Protein AF-A0A820F8T0-F1 (afdb_monomer_lite)

pLDDT: mean 79.43, std 16.69, range [27.86, 95.5]

Structure (mmCIF, N/CA/C/O backbone):
data_AF-A0A820F8T0-F1
#
_entry.id   AF-A0A820F8T0-F1
#
loop_
_atom_site.group_PDB
_atom_site.id
_atom_site.type_symbol
_atom_site.label_atom_id
_atom_site.label_alt_id
_atom_site.label_comp_id
_atom_site.label_asym_id
_atom_site.label_entity_id
_atom_site.label_seq_id
_atom_site.pdbx_PDB_ins_code
_atom_site.Cartn_x
_atom_site.Cartn_y
_atom_site.Cartn_z
_atom_site.occupancy
_atom_site.B_iso_or_equiv
_atom_site.auth_seq_id
_atom_site.auth_comp_id
_atom_site.auth_asym_id
_atom_site.auth_atom_id
_atom_site.pdbx_PDB_model_num
ATOM 1 N N . MET A 1 1 ? -10.284 -4.305 -7.808 1.00 64.88 1 MET A N 1
ATOM 2 C CA . MET A 1 1 ? -8.859 -4.056 -8.130 1.00 64.88 1 MET A CA 1
ATOM 3 C C . MET A 1 1 ? -8.030 -3.904 -6.850 1.00 64.88 1 MET A C 1
ATOM 5 O O . MET A 1 1 ? -7.059 -3.165 -6.818 1.00 64.88 1 MET A O 1
ATOM 9 N N . ILE A 1 2 ? -8.453 -4.600 -5.792 1.00 71.62 2 ILE A N 1
ATOM 10 C CA . ILE A 1 2 ? -7.748 -4.790 -4.529 1.00 71.62 2 ILE A CA 1
ATOM 11 C C . ILE A 1 2 ? -7.910 -6.284 -4.248 1.00 71.62 2 ILE A C 1
ATOM 13 O O . ILE A 1 2 ? -9.025 -6.790 -4.408 1.00 71.62 2 ILE A O 1
ATOM 17 N N . SER A 1 3 ? -6.827 -6.980 -3.929 1.00 77.88 3 SER A N 1
ATOM 18 C CA . SER A 1 3 ? -6.833 -8.402 -3.572 1.00 77.88 3 SER A CA 1
ATOM 19 C C . SER A 1 3 ? -6.061 -8.629 -2.279 1.00 77.88 3 SER A C 1
ATOM 21 O O . SER A 1 3 ? -5.451 -7.699 -1.744 1.00 77.88 3 SER A O 1
ATOM 23 N N . ASP A 1 4 ? -6.119 -9.867 -1.786 1.00 83.31 4 ASP A N 1
ATOM 24 C CA . ASP A 1 4 ? -5.224 -10.390 -0.749 1.00 83.31 4 ASP A CA 1
ATOM 25 C C . ASP A 1 4 ? -5.146 -9.493 0.488 1.00 83.31 4 ASP A C 1
ATOM 27 O O . ASP A 1 4 ? -4.069 -9.174 0.998 1.00 83.31 4 ASP A O 1
ATOM 31 N N . SER A 1 5 ? -6.318 -9.037 0.938 1.00 88.00 5 SER A N 1
ATOM 32 C CA . SER A 1 5 ? -6.412 -8.177 2.099 1.00 88.00 5 SER A CA 1
ATOM 33 C C . SER A 1 5 ? -6.496 -8.961 3.401 1.00 88.00 5 SER A C 1
ATOM 35 O O . SER A 1 5 ? -7.233 -9.939 3.522 1.00 88.00 5 SER A O 1
ATOM 37 N N . GLN A 1 6 ? -5.752 -8.499 4.401 1.00 93.19 6 GLN A N 1
ATOM 38 C CA . GLN A 1 6 ? -5.667 -9.141 5.708 1.00 93.19 6 GLN A CA 1
ATOM 39 C C . GLN A 1 6 ? -5.550 -8.083 6.803 1.00 93.19 6 GLN A C 1
ATOM 41 O O . GLN A 1 6 ? -4.817 -7.106 6.655 1.00 93.19 6 GLN A O 1
ATOM 46 N N . LEU A 1 7 ? -6.272 -8.286 7.906 1.00 90.75 7 LEU A N 1
ATOM 47 C CA . LEU A 1 7 ? -6.184 -7.471 9.116 1.00 90.75 7 LEU A CA 1
ATOM 48 C C . LEU A 1 7 ? -5.603 -8.318 10.249 1.00 90.75 7 LEU A C 1
ATOM 50 O O . LEU A 1 7 ? -6.229 -9.288 10.669 1.00 90.75 7 LEU A O 1
ATOM 54 N N . GLU A 1 8 ? -4.441 -7.935 10.766 1.00 92.81 8 GLU A N 1
ATOM 55 C CA . GLU A 1 8 ? -3.794 -8.625 11.883 1.00 92.81 8 GLU A CA 1
ATOM 56 C C . GLU A 1 8 ? -3.010 -7.630 12.745 1.00 92.81 8 GLU A C 1
ATOM 58 O O . GLU A 1 8 ? -2.315 -6.769 12.220 1.00 92.81 8 GLU A O 1
ATOM 63 N N . ASN A 1 9 ? -3.111 -7.718 14.076 1.00 91.56 9 ASN A N 1
ATOM 64 C CA . ASN A 1 9 ? -2.314 -6.905 15.012 1.00 91.56 9 ASN A CA 1
ATOM 65 C C . ASN A 1 9 ? -2.327 -5.381 14.728 1.00 91.56 9 ASN A C 1
ATOM 67 O O . ASN A 1 9 ? -1.298 -4.713 14.811 1.00 91.56 9 ASN A O 1
ATOM 71 N N . ASN A 1 10 ? -3.500 -4.813 14.413 1.00 92.50 10 ASN A N 1
ATOM 72 C CA . ASN A 1 10 ? -3.682 -3.404 14.011 1.00 92.50 10 ASN A CA 1
ATOM 73 C C . ASN A 1 10 ? -2.953 -3.014 12.711 1.00 92.50 10 ASN A C 1
ATOM 75 O O . ASN A 1 10 ? -2.699 -1.835 12.466 1.00 92.50 10 ASN A O 1
ATOM 79 N N . VAL A 1 11 ? -2.619 -3.989 11.874 1.00 94.62 11 VAL A N 1
ATOM 80 C CA . VAL A 1 11 ? -2.046 -3.791 10.547 1.00 94.62 11 VAL A CA 1
ATOM 81 C C . VAL A 1 11 ? -3.039 -4.318 9.527 1.00 94.62 11 VAL A C 1
ATOM 83 O O . VAL A 1 11 ? -3.399 -5.494 9.559 1.00 94.62 11 VAL A O 1
ATOM 86 N N . TYR A 1 12 ? -3.473 -3.454 8.615 1.00 94.00 12 TYR A N 1
ATOM 87 C CA . TYR A 1 12 ? -4.241 -3.872 7.450 1.00 94.00 12 TYR A CA 1
ATOM 88 C C . TYR A 1 12 ? -3.342 -3.872 6.220 1.00 94.00 12 TYR A C 1
ATOM 90 O O . TYR A 1 12 ? -2.790 -2.835 5.858 1.00 94.00 12 TYR A O 1
ATOM 98 N N . GLN A 1 13 ? -3.185 -5.025 5.582 1.00 95.50 13 GLN A N 1
ATOM 99 C CA . GLN A 1 13 ? -2.470 -5.163 4.320 1.00 95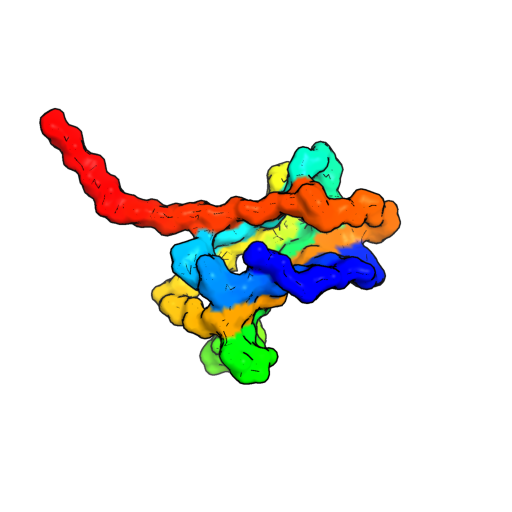.50 13 GLN A CA 1
ATOM 100 C C . GLN A 1 13 ? -3.469 -5.367 3.186 1.00 95.50 13 GLN A C 1
ATOM 102 O O . GLN A 1 13 ? -4.493 -6.017 3.376 1.00 95.50 13 GLN A O 1
ATOM 107 N N . LEU A 1 14 ? -3.168 -4.824 2.011 1.00 92.94 14 LEU A N 1
ATOM 108 C CA . LEU A 1 14 ? -3.936 -5.024 0.786 1.00 92.94 14 LEU A CA 1
ATOM 109 C C . LEU A 1 14 ? -3.024 -4.947 -0.442 1.00 92.94 14 LEU A C 1
ATOM 111 O O . LEU A 1 14 ? -1.994 -4.271 -0.413 1.00 92.94 14 LEU A O 1
ATOM 115 N N . GLN A 1 15 ? -3.415 -5.607 -1.528 1.00 91.31 15 GLN A N 1
ATOM 116 C CA . GLN A 1 15 ? -2.667 -5.610 -2.782 1.00 91.31 15 GLN A CA 1
ATOM 117 C C . GLN A 1 15 ? -3.392 -4.821 -3.873 1.00 91.31 15 GLN A C 1
ATOM 119 O O . GLN A 1 15 ? -4.559 -5.074 -4.166 1.00 91.31 15 GLN A O 1
ATOM 124 N N . PHE A 1 16 ? -2.681 -3.899 -4.516 1.00 85.50 16 PHE A N 1
ATOM 125 C CA . PHE A 1 16 ? -3.080 -3.229 -5.749 1.00 85.50 16 PHE A CA 1
ATOM 126 C C . PHE A 1 16 ? -2.487 -3.963 -6.955 1.00 85.50 16 PHE A C 1
ATOM 128 O O . PHE A 1 16 ? -1.283 -4.185 -7.017 1.00 85.50 16 PHE A O 1
ATOM 135 N N . THR A 1 17 ? -3.311 -4.323 -7.934 1.00 77.12 17 THR A N 1
ATOM 136 C CA . THR A 1 17 ? -2.869 -5.047 -9.144 1.00 77.12 17 THR A CA 1
ATOM 137 C C . THR A 1 17 ? -2.354 -4.104 -10.244 1.00 77.12 17 THR A C 1
ATOM 139 O O . THR A 1 17 ? -2.826 -2.971 -10.316 1.00 77.12 17 THR A O 1
ATOM 142 N N . SER A 1 18 ? -1.513 -4.589 -11.170 1.00 63.00 18 SER A N 1
ATOM 143 C CA . SER A 1 18 ? -0.913 -3.852 -12.313 1.00 63.00 18 SER A CA 1
ATOM 144 C C . SER A 1 18 ? -1.849 -2.975 -13.146 1.00 63.00 18 SER A C 1
ATOM 146 O O . SER A 1 18 ? -1.394 -2.009 -13.743 1.00 63.00 18 SER A O 1
ATOM 148 N N . ARG A 1 19 ? -3.162 -3.240 -13.171 1.00 61.56 19 ARG A N 1
ATOM 149 C CA . ARG A 1 19 ? -4.151 -2.367 -13.838 1.00 61.56 19 ARG A CA 1
ATOM 150 C C . ARG A 1 19 ? -4.177 -0.924 -13.305 1.00 61.56 19 ARG A C 1
ATOM 152 O O . ARG A 1 19 ? -4.843 -0.086 -13.899 1.00 61.56 19 ARG A O 1
ATOM 159 N N . ILE A 1 20 ? -3.504 -0.645 -12.185 1.00 61.53 20 ILE A N 1
ATOM 160 C CA . ILE A 1 20 ? -3.354 0.703 -11.621 1.00 61.53 20 ILE A CA 1
ATOM 161 C C . ILE A 1 20 ? -2.027 1.362 -12.039 1.00 61.53 20 ILE A C 1
ATOM 163 O O . ILE A 1 20 ? -1.843 2.533 -11.746 1.00 61.53 20 ILE A O 1
ATOM 167 N N . ASN A 1 21 ? -1.114 0.668 -12.729 1.00 60.59 21 ASN A N 1
ATOM 168 C CA . ASN A 1 21 ? 0.212 1.199 -13.078 1.00 60.59 21 ASN A CA 1
ATOM 169 C C . ASN A 1 21 ? 0.123 2.575 -13.777 1.00 60.59 21 ASN A C 1
ATOM 171 O O . ASN A 1 21 ? 0.696 3.547 -13.296 1.00 60.59 21 ASN A O 1
ATOM 175 N N . ASP A 1 22 ? -0.767 2.702 -14.768 1.00 59.16 22 ASP A N 1
ATOM 176 C CA . ASP A 1 22 ? -1.043 3.954 -15.504 1.00 59.16 22 ASP A CA 1
ATOM 177 C C . ASP A 1 22 ? -1.686 5.075 -14.657 1.00 59.16 22 ASP A C 1
ATOM 179 O O . ASP A 1 22 ? -1.920 6.187 -15.126 1.00 59.16 22 ASP A O 1
ATOM 183 N N . LEU A 1 23 ? -2.070 4.783 -13.414 1.00 58.59 23 LEU A N 1
ATOM 184 C CA . LEU A 1 23 ? -2.721 5.715 -12.489 1.00 58.59 23 LEU A CA 1
ATOM 185 C C . LEU A 1 23 ? -1.827 6.049 -11.288 1.00 58.59 23 LEU A C 1
ATOM 187 O O . LEU A 1 23 ? -2.119 6.983 -10.542 1.00 58.59 23 LEU A O 1
ATOM 191 N N . PHE A 1 24 ? -0.730 5.315 -11.109 1.00 65.88 24 PHE A N 1
ATOM 192 C CA . PHE A 1 24 ? 0.252 5.478 -10.038 1.00 65.88 24 PHE A CA 1
ATOM 193 C C . PHE A 1 24 ? 1.272 6.579 -10.371 1.00 65.88 24 PHE A C 1
ATOM 195 O O . PHE A 1 24 ? 2.462 6.437 -10.118 1.00 65.88 24 PHE A O 1
ATOM 202 N N . HIS A 1 25 ? 0.844 7.690 -10.976 1.00 61.41 25 HIS A N 1
ATOM 203 C CA . HIS A 1 25 ? 1.818 8.562 -11.630 1.00 61.41 25 HIS A CA 1
ATOM 204 C C . HIS A 1 25 ? 2.526 9.570 -10.738 1.00 61.41 25 HIS A C 1
ATOM 206 O O . HIS A 1 25 ? 3.590 10.025 -11.145 1.00 61.41 25 HIS A O 1
ATOM 212 N N . ARG A 1 26 ? 1.994 9.943 -9.565 1.00 73.44 26 ARG A N 1
ATOM 213 C CA . ARG A 1 26 ? 2.656 10.936 -8.688 1.00 73.44 26 ARG A CA 1
ATOM 214 C C . ARG A 1 26 ? 2.239 10.868 -7.237 1.00 73.44 26 ARG A C 1
ATOM 216 O O . ARG A 1 26 ? 3.068 11.010 -6.351 1.00 73.44 26 ARG A O 1
ATOM 223 N N . GLN A 1 27 ? 0.943 10.736 -6.995 1.00 80.69 27 GLN A N 1
ATOM 224 C CA . GLN A 1 27 ? 0.376 10.837 -5.660 1.00 80.69 27 GLN A CA 1
ATOM 225 C C . GLN A 1 27 ? -0.745 9.836 -5.492 1.00 80.69 27 GLN A C 1
ATOM 227 O O . GLN A 1 27 ? -1.429 9.525 -6.459 1.00 80.69 27 GLN A O 1
ATOM 232 N N . ILE A 1 28 ? -0.964 9.368 -4.269 1.00 83.44 28 ILE A N 1
ATOM 233 C CA . ILE A 1 28 ? -2.154 8.600 -3.904 1.00 83.44 28 ILE A CA 1
ATOM 234 C C . ILE A 1 28 ? -2.687 9.138 -2.603 1.00 83.44 28 ILE A C 1
ATOM 236 O O . ILE A 1 28 ? -1.971 9.179 -1.607 1.00 83.44 28 ILE A O 1
ATOM 240 N N . LEU A 1 29 ? -3.963 9.495 -2.598 1.00 86.75 29 LEU A N 1
ATOM 241 C CA . LEU A 1 29 ? -4.669 9.791 -1.369 1.00 86.75 29 LEU A CA 1
ATOM 242 C C . LEU A 1 29 ? -5.389 8.529 -0.889 1.00 86.75 29 LEU A C 1
ATOM 244 O O . LEU A 1 29 ? -6.257 7.990 -1.576 1.00 86.75 29 LEU A O 1
ATOM 248 N N . ILE A 1 30 ? -5.034 8.083 0.309 1.00 88.56 30 ILE A N 1
ATOM 249 C CA . ILE A 1 30 ? -5.641 6.947 1.000 1.00 88.56 30 ILE A CA 1
ATOM 250 C C . ILE A 1 30 ? -6.311 7.468 2.262 1.00 88.56 30 ILE A C 1
ATOM 252 O O . ILE A 1 30 ? -5.696 8.177 3.055 1.00 88.56 30 ILE A O 1
ATOM 256 N N . GLY A 1 31 ? -7.573 7.130 2.474 1.00 88.56 31 GLY A N 1
ATOM 257 C CA . GLY A 1 31 ? -8.287 7.591 3.658 1.00 88.56 31 GLY A CA 1
ATOM 258 C C . GLY A 1 31 ? -9.503 6.746 3.975 1.00 88.56 31 GLY A C 1
ATOM 259 O O . GLY A 1 31 ? -9.745 5.717 3.345 1.00 88.56 31 GLY A O 1
ATOM 260 N N . GLN A 1 32 ? -10.275 7.199 4.959 1.00 87.69 32 GLN A N 1
ATOM 261 C CA . GLN A 1 32 ? -11.536 6.577 5.341 1.00 87.69 32 GLN A CA 1
ATOM 262 C C . GLN A 1 32 ? -12.700 7.539 5.108 1.00 87.69 32 GLN A C 1
ATOM 264 O O . GLN A 1 32 ? -12.586 8.740 5.336 1.00 87.69 32 GLN A O 1
ATOM 269 N N . ARG A 1 33 ? -13.834 7.005 4.651 1.00 85.75 33 ARG A N 1
ATOM 270 C CA . ARG A 1 33 ? -15.076 7.761 4.418 1.00 85.75 33 ARG A CA 1
ATOM 271 C C . ARG A 1 33 ? -15.791 8.156 5.712 1.00 85.75 33 ARG A C 1
ATOM 273 O O . ARG A 1 33 ? -16.717 8.957 5.677 1.00 85.75 33 ARG A O 1
ATOM 280 N N . ASN A 1 34 ? -15.422 7.542 6.833 1.00 78.12 34 ASN A N 1
ATOM 281 C CA . ASN A 1 34 ? -15.986 7.844 8.141 1.00 78.12 34 ASN A CA 1
ATOM 282 C C . ASN A 1 34 ? -15.281 9.064 8.769 1.00 78.12 34 ASN A C 1
ATOM 284 O O . ASN A 1 34 ? -14.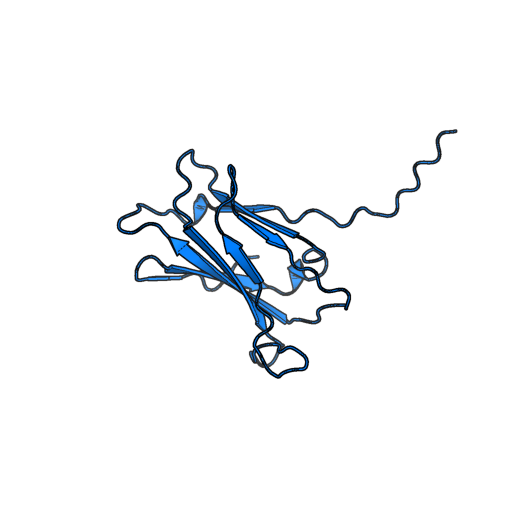158 9.413 8.420 1.00 78.12 34 ASN A O 1
ATOM 288 N N . ASN A 1 35 ? -15.932 9.711 9.738 1.00 66.12 35 ASN A N 1
ATOM 289 C CA . ASN A 1 35 ? -15.384 10.906 10.398 1.00 66.12 35 ASN A CA 1
ATOM 290 C C . ASN A 1 35 ? -14.188 10.613 11.326 1.00 66.12 35 ASN A C 1
ATOM 292 O O . ASN A 1 35 ? -13.591 11.538 11.871 1.00 66.12 35 ASN A O 1
ATOM 296 N N . MET A 1 36 ? -13.848 9.340 11.544 1.00 78.12 36 MET A N 1
ATOM 297 C CA . MET A 1 36 ? -12.758 8.922 12.42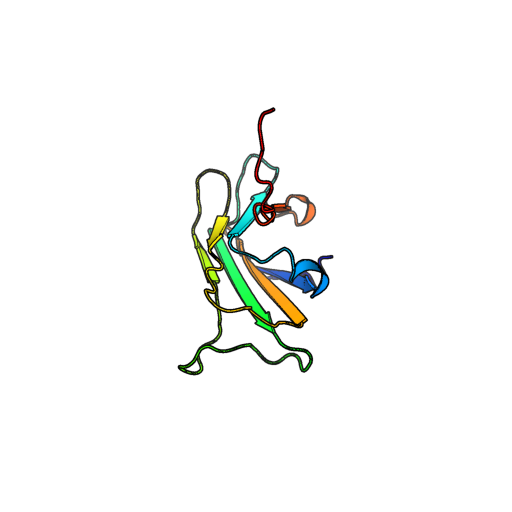1 1.00 78.12 36 MET A CA 1
ATOM 298 C C . MET A 1 36 ? -11.670 8.248 11.592 1.00 78.12 36 MET A C 1
ATOM 300 O O . MET A 1 36 ? -11.732 7.046 11.358 1.00 78.12 36 MET A O 1
ATOM 304 N N . ASN A 1 37 ? -10.655 9.017 11.184 1.00 78.06 37 ASN A N 1
ATOM 305 C CA . ASN A 1 37 ? -9.465 8.435 10.571 1.00 78.06 37 ASN A CA 1
ATOM 306 C C . ASN A 1 37 ? -8.667 7.656 11.635 1.00 78.06 37 ASN A C 1
ATOM 308 O O . ASN A 1 37 ? -8.075 8.238 12.549 1.00 78.06 37 ASN A O 1
ATOM 312 N N . GLN A 1 38 ? -8.700 6.335 11.512 1.00 89.44 38 GLN A N 1
ATOM 313 C CA . GLN A 1 38 ? -8.030 5.343 12.348 1.00 89.44 38 GLN A CA 1
ATOM 314 C C . GLN A 1 38 ? -6.658 4.959 11.783 1.00 89.44 38 GLN A C 1
ATOM 316 O O . GLN A 1 38 ? -5.913 4.248 12.452 1.00 89.44 38 GLN A O 1
ATOM 321 N N . ILE A 1 39 ? -6.305 5.407 10.578 1.00 91.25 39 ILE A N 1
ATOM 322 C CA . ILE A 1 39 ? -5.008 5.133 9.961 1.00 91.25 39 ILE A CA 1
ATOM 323 C C . ILE A 1 39 ? -3.961 6.083 10.570 1.00 91.25 39 ILE A C 1
ATOM 325 O O . ILE A 1 39 ? -4.148 7.298 10.638 1.00 91.25 39 ILE A O 1
ATOM 329 N N . ILE A 1 40 ? -2.864 5.517 11.070 1.00 91.88 40 ILE A N 1
ATOM 330 C CA . ILE A 1 40 ? -1.711 6.238 11.633 1.00 91.88 40 ILE A CA 1
ATOM 331 C C . ILE A 1 40 ? -0.661 6.477 10.552 1.00 91.88 40 ILE A C 1
ATOM 333 O O . ILE A 1 40 ? -0.115 7.576 10.435 1.00 91.88 40 ILE A O 1
ATOM 337 N N . ASN A 1 41 ? -0.368 5.435 9.782 1.00 92.50 41 ASN A N 1
ATOM 338 C CA . ASN A 1 41 ? 0.684 5.422 8.781 1.00 92.50 41 ASN A CA 1
ATOM 339 C C . ASN A 1 41 ? 0.247 4.546 7.610 1.00 92.50 41 ASN A C 1
ATOM 341 O O . ASN A 1 41 ? -0.468 3.556 7.784 1.00 92.50 41 ASN A O 1
ATOM 345 N N . VAL A 1 42 ? 0.690 4.938 6.427 1.00 92.94 42 VAL A N 1
ATOM 346 C CA . VAL A 1 42 ? 0.528 4.178 5.198 1.00 92.94 42 VAL A CA 1
ATOM 347 C C . VAL A 1 42 ? 1.908 3.947 4.615 1.00 92.94 42 VAL A C 1
ATOM 349 O O . VAL A 1 42 ? 2.678 4.895 4.488 1.00 92.94 42 VAL A O 1
ATOM 352 N N . GLN A 1 43 ? 2.183 2.713 4.218 1.00 93.88 43 GLN A N 1
ATOM 353 C CA . GLN A 1 43 ? 3.373 2.311 3.481 1.00 93.88 43 GLN A CA 1
ATOM 354 C C . GLN A 1 43 ? 2.945 1.591 2.203 1.00 93.88 43 GLN A C 1
ATOM 356 O O . GLN A 1 43 ? 1.953 0.854 2.201 1.00 93.88 43 GLN A O 1
ATOM 361 N N . ILE A 1 44 ? 3.691 1.780 1.121 1.00 91.50 44 ILE A N 1
ATOM 362 C CA . ILE A 1 44 ? 3.532 1.004 -0.103 1.00 91.50 44 ILE A CA 1
ATOM 363 C C . ILE A 1 44 ? 4.887 0.537 -0.633 1.00 91.50 44 ILE A C 1
ATOM 365 O O . ILE A 1 44 ? 5.846 1.306 -0.639 1.00 91.50 44 ILE A O 1
ATOM 369 N N . CYS A 1 45 ? 4.931 -0.714 -1.089 1.00 91.94 45 CYS A N 1
ATOM 370 C CA . CYS A 1 45 ? 6.070 -1.323 -1.773 1.00 91.94 45 CYS A CA 1
ATOM 371 C C . CYS A 1 45 ? 5.609 -1.953 -3.091 1.00 91.94 45 CYS A C 1
ATOM 373 O O . CYS A 1 45 ? 4.465 -2.411 -3.193 1.00 91.94 45 CYS A O 1
ATOM 375 N N . PHE A 1 46 ? 6.508 -2.028 -4.069 1.00 89.81 46 PHE A N 1
ATOM 376 C CA . PHE A 1 46 ? 6.217 -2.539 -5.411 1.00 89.81 46 PHE A CA 1
ATOM 377 C C . PHE A 1 46 ? 6.947 -3.844 -5.677 1.00 89.81 46 PHE A C 1
ATOM 379 O O . PHE A 1 46 ? 8.050 -4.060 -5.173 1.00 89.81 46 PHE A O 1
ATOM 386 N N . TYR A 1 47 ? 6.314 -4.691 -6.477 1.00 92.19 47 TYR A N 1
ATOM 387 C CA . TYR A 1 47 ? 6.784 -6.028 -6.791 1.00 92.19 47 TYR A CA 1
ATOM 388 C C . TYR A 1 47 ? 6.703 -6.290 -8.292 1.00 92.19 47 TYR A C 1
ATOM 390 O O . TYR A 1 47 ? 5.799 -5.780 -8.965 1.00 92.19 47 TYR A O 1
ATOM 398 N N . ASP A 1 48 ? 7.637 -7.082 -8.802 1.00 91.12 48 ASP A N 1
ATOM 399 C CA . ASP A 1 48 ? 7.655 -7.549 -10.187 1.00 91.12 48 ASP A CA 1
ATOM 400 C C . ASP A 1 48 ? 6.763 -8.790 -10.403 1.00 91.12 48 ASP A C 1
ATOM 402 O O . ASP A 1 48 ? 5.948 -9.160 -9.553 1.00 91.12 48 ASP A O 1
ATOM 406 N N . GLU A 1 49 ? 6.832 -9.376 -11.601 1.00 90.88 49 GLU A N 1
ATOM 407 C CA . GLU A 1 49 ? 6.035 -10.549 -11.989 1.00 90.88 49 GLU A CA 1
ATOM 408 C C . GLU A 1 49 ? 6.432 -11.840 -11.266 1.00 90.88 49 GLU A C 1
ATOM 410 O O . GLU A 1 49 ? 5.574 -12.702 -11.066 1.00 90.88 49 GLU A O 1
ATOM 415 N N . ASP A 1 50 ? 7.680 -11.929 -10.808 1.00 93.56 50 ASP A N 1
ATOM 416 C CA . ASP A 1 50 ? 8.196 -13.049 -10.022 1.00 93.56 50 ASP A CA 1
ATOM 417 C C . ASP A 1 50 ? 7.839 -12.914 -8.530 1.00 93.56 50 ASP A C 1
ATOM 419 O O . ASP A 1 50 ? 7.985 -13.857 -7.749 1.00 93.56 50 ASP A O 1
ATOM 423 N N . GLY A 1 51 ? 7.305 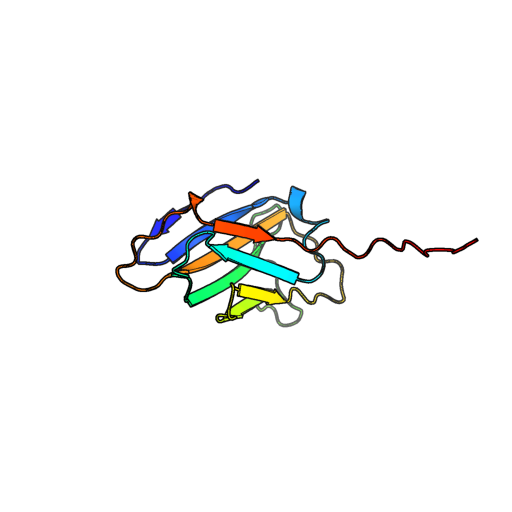-11.756 -8.129 1.00 91.19 51 GLY A N 1
ATOM 424 C CA . GLY A 1 51 ? 6.923 -11.447 -6.756 1.00 91.19 51 GLY A CA 1
ATOM 425 C C . GLY A 1 51 ? 8.078 -10.918 -5.909 1.00 91.19 51 GLY A C 1
ATOM 426 O O . GLY A 1 51 ? 7.938 -10.824 -4.683 1.00 91.19 51 GLY A O 1
ATOM 427 N N . GLU A 1 52 ? 9.183 -10.531 -6.543 1.00 94.44 52 GLU A N 1
ATOM 428 C CA . GLU A 1 52 ? 10.335 -9.916 -5.898 1.00 94.44 52 GLU A CA 1
ATOM 429 C C . GLU A 1 52 ? 10.117 -8.415 -5.703 1.00 94.44 52 GLU A C 1
ATOM 431 O O . GLU A 1 52 ? 9.407 -7.747 -6.456 1.00 94.44 52 GLU A O 1
ATOM 436 N N . ILE A 1 53 ? 10.698 -7.871 -4.631 1.00 93.94 53 ILE A N 1
ATOM 437 C CA . ILE A 1 53 ? 10.549 -6.452 -4.304 1.00 93.94 53 ILE A CA 1
ATOM 438 C C . ILE A 1 53 ? 11.425 -5.598 -5.220 1.00 93.94 53 ILE A C 1
ATOM 440 O O . ILE A 1 53 ? 12.632 -5.822 -5.332 1.00 93.94 53 ILE A O 1
ATOM 444 N N . ILE A 1 54 ? 10.829 -4.571 -5.820 1.00 91.12 54 ILE A N 1
ATOM 445 C CA . ILE A 1 54 ? 11.560 -3.596 -6.628 1.00 91.12 54 ILE A CA 1
ATOM 446 C C . ILE A 1 54 ? 12.425 -2.742 -5.704 1.00 91.12 54 ILE A C 1
ATOM 448 O O . ILE A 1 54 ? 11.972 -2.275 -4.653 1.00 91.12 54 ILE A O 1
ATOM 452 N N . ARG A 1 55 ? 13.684 -2.538 -6.097 1.00 91.06 55 ARG A N 1
ATOM 453 C CA . ARG A 1 55 ? 14.708 -1.859 -5.296 1.00 91.06 55 ARG A CA 1
ATOM 454 C C . ARG A 1 55 ? 15.244 -0.611 -5.990 1.00 91.06 55 ARG A C 1
ATOM 456 O O . ARG A 1 55 ? 15.163 -0.488 -7.209 1.00 91.06 55 ARG A O 1
ATOM 463 N N . ASP A 1 56 ? 15.768 0.320 -5.202 1.00 86.25 56 ASP A N 1
ATOM 464 C CA . ASP A 1 56 ? 16.505 1.486 -5.686 1.00 86.25 56 ASP A CA 1
ATOM 465 C C . ASP A 1 56 ? 17.944 1.126 -6.112 1.00 86.25 56 ASP A C 1
ATOM 467 O O . ASP A 1 56 ? 18.394 -0.016 -5.988 1.00 86.25 56 ASP A O 1
ATOM 471 N N . ILE A 1 57 ? 18.694 2.123 -6.593 1.00 86.31 57 ILE A N 1
ATOM 472 C CA . ILE A 1 57 ? 20.096 1.967 -7.022 1.00 86.31 57 ILE A CA 1
ATOM 473 C C . ILE A 1 57 ? 21.051 1.531 -5.897 1.00 86.31 57 ILE A C 1
ATOM 475 O O . ILE A 1 57 ? 22.167 1.097 -6.174 1.00 86.31 57 ILE A O 1
ATOM 479 N N . LEU A 1 58 ? 20.636 1.661 -4.634 1.00 90.44 58 LEU A N 1
ATOM 480 C CA . LEU A 1 58 ? 21.392 1.246 -3.452 1.00 90.44 58 LEU A CA 1
ATOM 481 C C . LEU A 1 58 ? 20.971 -0.152 -2.967 1.00 90.44 58 LEU A C 1
ATOM 483 O O . LEU A 1 58 ? 21.532 -0.658 -1.995 1.00 90.44 58 LEU A O 1
ATOM 487 N N . GLY A 1 59 ? 20.005 -0.790 -3.634 1.00 89.12 59 GLY A N 1
ATOM 488 C CA . GLY A 1 59 ? 19.468 -2.098 -3.272 1.00 89.12 59 GLY A CA 1
ATOM 489 C C . GLY A 1 59 ? 18.413 -2.062 -2.162 1.00 89.12 59 GLY A C 1
ATOM 490 O O . GLY A 1 59 ? 17.989 -3.127 -1.698 1.00 89.12 59 GLY A O 1
ATOM 491 N N . ASN A 1 60 ? 17.951 -0.888 -1.732 1.00 89.81 60 ASN A N 1
ATOM 492 C CA . ASN A 1 60 ? 16.876 -0.781 -0.746 1.00 89.81 60 ASN A CA 1
ATOM 493 C C . ASN A 1 60 ? 15.514 -0.973 -1.417 1.00 89.81 60 ASN A C 1
ATOM 495 O O . ASN A 1 60 ? 15.355 -0.589 -2.573 1.00 89.81 60 ASN A O 1
ATOM 499 N N . PRO A 1 61 ? 14.513 -1.537 -0.722 1.00 90.38 61 PRO A N 1
ATOM 500 C CA . PRO A 1 61 ? 13.137 -1.540 -1.201 1.00 90.38 61 PRO A CA 1
ATOM 501 C C . PRO A 1 61 ? 12.676 -0.154 -1.654 1.00 90.38 61 PRO A C 1
ATOM 503 O O . PRO A 1 61 ? 12.821 0.821 -0.918 1.00 90.38 61 PRO A O 1
ATOM 506 N N . LYS A 1 62 ? 12.077 -0.070 -2.843 1.00 88.19 62 LYS A N 1
ATOM 507 C CA . LYS A 1 62 ? 11.440 1.159 -3.315 1.00 88.19 62 LYS A CA 1
ATOM 508 C C . LYS A 1 62 ? 10.107 1.316 -2.588 1.00 88.19 62 LYS A C 1
ATOM 510 O O . LYS A 1 62 ? 9.080 0.785 -3.011 1.00 88.19 62 LYS A O 1
ATOM 515 N N . GLU A 1 63 ? 10.164 1.985 -1.444 1.00 89.94 63 GLU A N 1
ATOM 516 C CA . GLU A 1 63 ? 9.038 2.191 -0.541 1.00 89.94 63 GLU A CA 1
ATOM 517 C C . GLU A 1 63 ? 8.619 3.659 -0.476 1.00 89.94 63 GLU A C 1
ATOM 519 O O . GLU A 1 63 ? 9.450 4.564 -0.548 1.00 89.94 63 GLU A O 1
ATOM 524 N N . TYR A 1 64 ? 7.322 3.898 -0.291 1.00 89.19 64 TYR A N 1
ATOM 525 C CA . TYR A 1 64 ? 6.804 5.234 -0.004 1.00 89.19 64 TYR A CA 1
ATOM 526 C C . TYR A 1 64 ? 5.913 5.177 1.222 1.00 89.19 64 TYR A C 1
ATOM 528 O O . TYR A 1 64 ? 5.070 4.287 1.359 1.00 89.19 64 TYR A O 1
ATOM 536 N N . THR A 1 65 ? 6.097 6.147 2.112 1.00 91.38 65 THR A N 1
ATOM 537 C CA . THR A 1 65 ? 5.370 6.224 3.376 1.00 91.38 65 THR A CA 1
ATOM 538 C C . THR A 1 65 ? 4.692 7.571 3.536 1.00 91.38 65 THR A C 1
ATOM 540 O O . THR A 1 65 ? 5.275 8.600 3.206 1.00 91.38 65 THR A O 1
ATOM 543 N N . SER A 1 66 ? 3.494 7.574 4.108 1.00 88.62 66 SER A N 1
ATOM 544 C CA . SER A 1 66 ? 2.753 8.785 4.439 1.00 88.62 66 SER A CA 1
ATOM 545 C C . SER A 1 66 ? 2.288 8.744 5.885 1.00 88.62 66 SER A C 1
ATOM 547 O O . SER A 1 66 ? 1.582 7.824 6.317 1.00 88.62 66 SER A O 1
ATOM 549 N N . ASN A 1 67 ? 2.647 9.790 6.623 1.00 82.25 67 ASN A N 1
ATOM 550 C CA . ASN A 1 67 ? 2.123 10.059 7.953 1.00 82.25 67 ASN A CA 1
ATOM 551 C C . ASN A 1 67 ? 0.981 11.078 7.840 1.00 82.25 67 ASN A C 1
ATOM 553 O O . ASN A 1 67 ? 0.997 11.941 6.971 1.00 82.25 67 ASN A O 1
ATOM 557 N N . ARG A 1 68 ? -0.035 10.925 8.695 1.00 67.88 68 ARG A N 1
ATOM 558 C CA . ARG A 1 68 ? -1.340 11.610 8.652 1.00 67.88 68 ARG A CA 1
ATOM 559 C C . ARG A 1 68 ? -1.322 13.053 8.114 1.00 67.88 68 ARG A C 1
ATOM 561 O O . ARG A 1 68 ? -0.686 13.931 8.690 1.00 67.88 68 ARG A O 1
ATOM 568 N N . HIS A 1 69 ? -2.194 13.313 7.141 1.00 63.38 69 HIS A N 1
ATOM 569 C CA . HIS A 1 69 ? -2.669 14.644 6.758 1.00 63.38 69 HIS A CA 1
ATOM 570 C C . HIS A 1 69 ? -4.148 14.817 7.168 1.00 63.38 69 HIS A C 1
ATOM 572 O O . HIS A 1 69 ? -4.858 13.842 7.418 1.00 63.38 69 HIS A O 1
ATOM 578 N N . ASN A 1 70 ? -4.632 16.062 7.280 1.00 60.03 70 ASN A N 1
ATOM 579 C CA . ASN A 1 70 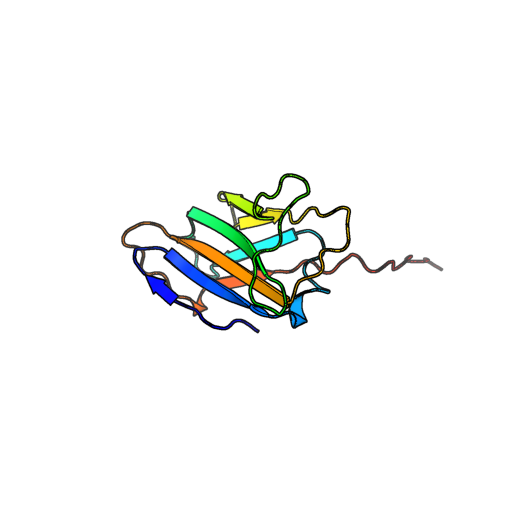? -5.923 16.407 7.910 1.00 60.03 70 ASN A CA 1
ATOM 580 C C . ASN A 1 70 ? -7.149 15.598 7.426 1.00 60.03 70 ASN A C 1
ATOM 582 O O . ASN A 1 70 ? -8.073 15.400 8.209 1.00 60.03 70 ASN A O 1
ATOM 586 N N . LEU A 1 71 ? -7.157 15.111 6.179 1.00 66.44 71 LEU A N 1
ATOM 587 C CA . LEU A 1 71 ? -8.278 14.375 5.570 1.00 66.44 71 LEU A CA 1
ATOM 588 C C . LEU A 1 71 ? -7.909 12.949 5.099 1.00 66.44 71 LEU A C 1
ATOM 590 O O . LEU A 1 71 ? -8.756 12.254 4.544 1.00 66.44 71 LEU A O 1
ATOM 594 N N . GLY A 1 72 ? -6.664 12.501 5.305 1.00 82.62 72 GLY A N 1
ATOM 595 C CA . GLY A 1 72 ? -6.165 11.210 4.814 1.00 82.62 72 GLY A CA 1
ATOM 596 C C . GLY A 1 72 ? -4.637 11.141 4.764 1.00 82.62 72 GLY A C 1
ATOM 597 O O . GLY A 1 72 ? -3.948 11.916 5.420 1.00 82.62 72 GLY A O 1
ATOM 598 N N . HIS A 1 73 ? -4.105 10.211 3.984 1.00 87.88 73 HIS A N 1
ATOM 599 C CA . HIS A 1 73 ? -2.679 9.976 3.780 1.00 87.88 73 HIS A CA 1
ATOM 600 C C . HIS A 1 73 ? -2.351 10.200 2.313 1.00 87.88 73 HIS A C 1
ATOM 602 O O . HIS A 1 73 ? -2.854 9.475 1.458 1.00 87.88 73 HIS A O 1
ATOM 608 N N . VAL A 1 74 ? -1.535 11.212 2.031 1.00 86.75 74 VAL A N 1
ATOM 609 C CA . VAL A 1 74 ? -1.012 11.466 0.687 1.00 86.75 74 VAL A CA 1
ATOM 610 C C . VAL A 1 74 ? 0.340 10.774 0.586 1.00 86.75 74 VAL A C 1
ATOM 612 O O . VAL A 1 74 ? 1.270 11.133 1.303 1.00 86.75 74 VAL A O 1
ATOM 615 N N . LEU A 1 75 ? 0.425 9.743 -0.247 1.00 86.50 75 LEU A N 1
ATOM 616 C CA . LEU A 1 75 ? 1.677 9.113 -0.647 1.00 86.50 75 LEU A CA 1
ATOM 617 C C . LEU A 1 75 ? 2.205 9.832 -1.881 1.00 86.50 75 LEU A C 1
ATOM 619 O O . LEU A 1 75 ? 1.589 9.726 -2.937 1.00 86.50 75 LEU A O 1
ATOM 623 N N . ASP A 1 76 ? 3.333 10.521 -1.751 1.00 81.12 76 ASP A N 1
ATOM 624 C CA . ASP A 1 76 ? 4.072 11.084 -2.879 1.00 81.12 76 ASP A CA 1
ATOM 625 C C . ASP A 1 76 ? 4.950 10.001 -3.505 1.00 81.12 76 ASP A C 1
ATOM 627 O O . ASP A 1 76 ? 6.022 9.675 -3.004 1.00 81.12 76 ASP A O 1
ATOM 631 N N . ILE A 1 77 ? 4.484 9.433 -4.610 1.00 80.25 77 ILE A N 1
ATOM 632 C CA . ILE A 1 77 ? 5.199 8.452 -5.426 1.00 80.25 77 ILE A CA 1
ATOM 633 C C . ILE A 1 77 ? 5.949 9.241 -6.497 1.00 80.25 77 ILE A C 1
ATOM 635 O O . ILE A 1 77 ? 5.605 9.247 -7.677 1.00 80.25 77 ILE A O 1
ATOM 639 N N . SER A 1 78 ? 6.939 10.014 -6.056 1.00 65.75 78 SER A N 1
ATOM 640 C CA . SER A 1 78 ? 7.807 10.780 -6.942 1.00 65.75 78 SER A CA 1
ATOM 641 C C . SER A 1 78 ? 8.836 9.836 -7.558 1.00 65.75 78 SER A C 1
ATOM 643 O O . SER A 1 78 ? 9.936 9.673 -7.027 1.00 65.75 78 SER A O 1
ATOM 645 N N . SER A 1 79 ? 8.489 9.163 -8.650 1.00 61.84 79 SER A N 1
ATOM 646 C CA . SER A 1 79 ? 9.510 8.583 -9.517 1.00 61.84 79 SER A CA 1
ATOM 647 C C . SER A 1 79 ? 9.668 9.480 -10.741 1.00 61.84 79 SER A C 1
ATOM 649 O O . SER A 1 79 ? 8.762 9.616 -11.556 1.00 61.84 79 SER A O 1
ATOM 651 N N . GLU A 1 80 ? 10.827 10.132 -10.850 1.00 55.47 80 GLU A N 1
ATOM 652 C CA . GLU A 1 80 ? 11.252 10.822 -12.079 1.00 55.47 80 GLU A CA 1
ATOM 653 C C . GLU A 1 80 ? 11.411 9.833 -13.254 1.00 55.47 80 GLU A C 1
ATOM 655 O O . GLU A 1 80 ? 11.438 10.232 -14.414 1.00 55.47 80 GLU A O 1
ATOM 660 N N . GLU A 1 81 ? 11.455 8.535 -12.943 1.00 61.56 81 GLU A N 1
ATOM 661 C CA . GLU A 1 81 ? 11.540 7.407 -13.866 1.00 61.56 81 GLU A CA 1
ATOM 662 C C . GLU A 1 81 ? 10.205 6.650 -13.940 1.00 61.56 81 GLU A C 1
ATOM 664 O O . GLU A 1 81 ? 9.467 6.572 -12.951 1.00 61.56 81 GLU A O 1
ATOM 669 N N . GLU A 1 82 ? 9.909 6.042 -15.092 1.00 68.00 82 GLU A N 1
ATOM 670 C CA . GLU A 1 82 ? 8.792 5.104 -15.236 1.00 68.00 82 GLU A CA 1
ATOM 671 C C . GLU A 1 82 ? 8.993 3.911 -14.286 1.00 68.00 82 GLU A C 1
ATOM 673 O O . GLU A 1 82 ? 9.896 3.091 -14.456 1.00 68.00 82 GLU A O 1
ATOM 678 N N . LEU A 1 83 ? 8.165 3.825 -13.242 1.00 77.00 83 LEU A N 1
ATOM 679 C CA . LEU A 1 83 ? 8.178 2.705 -12.310 1.00 77.00 83 LEU A CA 1
ATOM 680 C C . LEU A 1 83 ? 7.461 1.511 -12.949 1.00 77.00 83 LEU A C 1
ATOM 682 O O . LEU A 1 83 ? 6.238 1.487 -13.027 1.00 77.00 83 LEU A O 1
ATOM 686 N N . VAL A 1 84 ? 8.215 0.504 -13.383 1.00 80.56 84 VAL A N 1
ATOM 687 C CA . VAL A 1 84 ? 7.650 -0.736 -13.933 1.00 80.56 84 VAL A CA 1
ATOM 688 C C . VAL A 1 84 ? 7.407 -1.731 -12.798 1.00 80.56 84 VAL A C 1
ATOM 690 O O . VAL A 1 84 ? 8.359 -2.148 -12.146 1.00 80.56 84 VAL A O 1
ATOM 693 N N . PHE A 1 85 ? 6.148 -2.111 -12.550 1.00 86.00 85 PHE A N 1
ATOM 694 C CA . PHE A 1 85 ? 5.769 -3.081 -11.513 1.00 86.00 85 PHE A CA 1
ATOM 695 C C . PHE A 1 85 ? 4.542 -3.922 -11.903 1.00 86.00 85 PHE A C 1
ATOM 697 O O . PHE A 1 85 ? 3.695 -3.485 -12.685 1.00 86.00 85 PHE A O 1
ATOM 704 N N . SER A 1 86 ? 4.411 -5.113 -11.312 1.00 88.25 86 SER A N 1
ATOM 705 C CA . SER A 1 86 ? 3.284 -6.040 -11.524 1.00 88.25 86 SER A CA 1
ATOM 706 C C . SER A 1 86 ? 2.188 -5.892 -10.472 1.00 88.25 86 SER A C 1
ATOM 708 O O . SER A 1 86 ? 0.997 -6.000 -10.772 1.00 88.25 86 SER A O 1
ATOM 710 N N . TYR A 1 87 ? 2.551 -5.629 -9.221 1.00 88.88 87 TYR A N 1
ATOM 711 C CA . TYR A 1 87 ? 1.594 -5.271 -8.177 1.00 88.88 87 TYR A CA 1
ATOM 712 C C . TYR A 1 87 ? 2.270 -4.452 -7.078 1.00 88.88 87 TYR A C 1
ATOM 714 O O . TYR A 1 87 ? 3.494 -4.413 -6.961 1.00 88.88 87 TYR A O 1
ATOM 722 N N . ALA A 1 88 ? 1.463 -3.789 -6.257 1.00 89.56 88 ALA A N 1
ATOM 723 C CA . ALA A 1 88 ? 1.937 -3.058 -5.093 1.00 89.56 88 ALA A CA 1
ATOM 724 C C . ALA A 1 88 ? 1.229 -3.562 -3.836 1.00 89.56 88 ALA A C 1
ATOM 726 O O . ALA A 1 88 ? 0.010 -3.742 -3.837 1.00 89.56 88 ALA A O 1
ATOM 727 N N . LYS A 1 89 ? 1.973 -3.781 -2.750 1.00 93.06 89 LYS A N 1
ATOM 728 C CA . LYS A 1 89 ? 1.385 -4.076 -1.437 1.00 93.06 89 LYS A CA 1
ATOM 729 C C . LYS A 1 89 ? 1.348 -2.803 -0.623 1.00 93.06 89 LYS A C 1
ATOM 731 O O . LYS A 1 89 ? 2.363 -2.132 -0.459 1.00 93.06 89 LYS A O 1
ATOM 736 N N . CYS A 1 90 ? 0.170 -2.493 -0.107 1.00 92.44 90 CYS A N 1
ATOM 737 C CA . CYS A 1 90 ? -0.054 -1.376 0.783 1.00 92.44 90 CYS A CA 1
ATOM 738 C C . CYS A 1 90 ? -0.318 -1.890 2.190 1.00 92.44 90 CYS A C 1
ATOM 740 O O . CYS A 1 90 ? -1.113 -2.809 2.396 1.00 92.44 90 CYS A O 1
ATOM 742 N N . ARG A 1 91 ? 0.367 -1.285 3.151 1.00 95.38 91 ARG A N 1
ATOM 743 C CA . ARG A 1 91 ? 0.264 -1.587 4.568 1.00 95.38 91 ARG A CA 1
ATOM 744 C C . ARG A 1 91 ? -0.229 -0.343 5.292 1.00 95.38 91 ARG A C 1
ATOM 746 O O . ARG A 1 91 ? 0.392 0.713 5.217 1.00 95.38 91 ARG A O 1
ATOM 753 N N . LEU A 1 92 ? -1.343 -0.479 5.997 1.00 94.19 92 LEU A N 1
ATOM 754 C CA . LEU A 1 92 ? -1.932 0.555 6.835 1.00 94.19 92 LEU A CA 1
ATOM 755 C C . LEU A 1 92 ? -1.675 0.188 8.293 1.00 94.19 92 LEU A C 1
ATOM 757 O O . LEU A 1 92 ? -2.143 -0.849 8.771 1.00 94.19 92 LEU A O 1
ATOM 761 N N . GLN A 1 93 ? -0.954 1.041 9.010 1.00 95.38 93 GLN A N 1
ATOM 762 C CA . GLN A 1 93 ? -0.879 0.960 10.461 1.00 95.38 93 GLN A CA 1
ATOM 763 C C . GLN A 1 93 ? -2.108 1.647 11.042 1.00 95.38 93 GLN A C 1
ATOM 765 O O . GLN A 1 93 ? -2.344 2.826 10.779 1.00 95.38 93 GLN A O 1
ATOM 770 N N . LEU A 1 94 ? -2.869 0.928 11.854 1.00 92.75 94 LEU A N 1
ATOM 771 C CA . LEU A 1 94 ? -4.097 1.418 12.463 1.00 92.75 94 LEU A CA 1
ATOM 772 C C . LEU A 1 94 ? -3.867 1.814 13.920 1.00 92.75 94 LEU A C 1
ATOM 774 O O . LEU A 1 94 ? -2.953 1.318 14.588 1.00 92.75 94 LEU A O 1
ATOM 778 N N . GLN A 1 95 ? -4.738 2.685 14.421 1.00 91.62 95 GLN A N 1
ATOM 779 C CA . GLN A 1 95 ? -4.858 2.976 15.842 1.00 91.62 95 GLN A CA 1
ATOM 780 C C . GLN A 1 95 ? -5.150 1.684 16.617 1.00 91.62 95 GLN A C 1
ATOM 782 O O . GLN A 1 95 ? -6.035 0.922 16.209 1.00 91.62 95 GLN A O 1
ATOM 787 N N . PRO A 1 96 ? -4.441 1.428 17.733 1.00 90.00 96 PRO A N 1
ATOM 788 C CA . PRO A 1 96 ? -4.731 0.286 18.588 1.00 90.00 96 PRO A CA 1
ATOM 789 C C . PRO A 1 96 ? -6.191 0.283 19.044 1.00 90.00 96 PRO A C 1
ATOM 791 O O . PRO A 1 96 ? -6.736 1.336 19.376 1.00 90.00 96 PRO A O 1
ATOM 794 N N . ASN A 1 97 ? -6.806 -0.900 19.097 1.00 86.25 97 ASN A N 1
ATOM 795 C CA . ASN A 1 97 ? -8.199 -1.090 19.531 1.00 86.25 97 ASN A CA 1
ATOM 796 C C . ASN A 1 97 ? -9.230 -0.322 18.680 1.00 86.25 97 ASN A C 1
ATOM 798 O O . ASN A 1 97 ? -10.332 -0.031 19.145 1.00 86.25 97 ASN A O 1
ATOM 802 N N . SER A 1 98 ? -8.878 0.031 17.442 1.00 85.62 98 SER A N 1
ATOM 803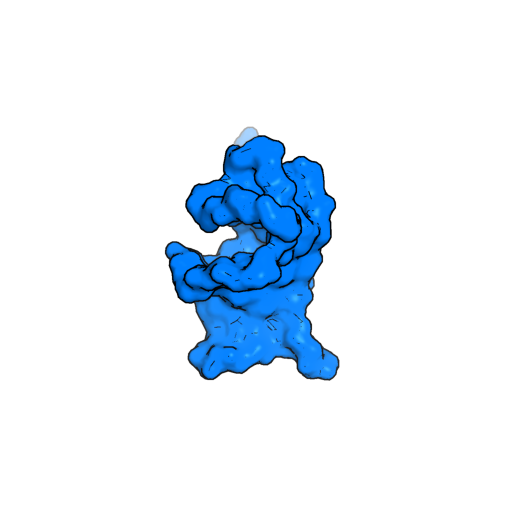 C CA . SER A 1 98 ? -9.818 0.654 16.517 1.00 85.62 98 SER A CA 1
ATOM 804 C C . SER A 1 98 ? -10.751 -0.388 15.895 1.00 85.62 98 SER A C 1
ATOM 806 O O . SER A 1 98 ? -10.330 -1.467 15.482 1.00 85.62 98 SER A O 1
ATOM 808 N N . ASN A 1 99 ? -12.035 -0.043 15.780 1.00 85.38 99 ASN A N 1
ATOM 809 C CA . ASN A 1 99 ? -12.999 -0.807 14.987 1.00 85.38 99 ASN A CA 1
ATOM 810 C C . ASN A 1 99 ? -12.827 -0.432 13.511 1.00 85.38 99 ASN A C 1
ATOM 812 O O . ASN A 1 99 ? -13.603 0.360 12.970 1.00 85.38 99 ASN A O 1
ATOM 816 N N . PHE A 1 100 ? -11.738 -0.892 12.902 1.00 88.38 100 PHE A N 1
ATOM 817 C CA . PHE A 1 100 ? -11.423 -0.595 11.512 1.00 88.38 100 PHE A CA 1
ATOM 818 C C . PHE A 1 100 ? -12.250 -1.460 10.561 1.00 88.38 100 PHE A C 1
ATOM 820 O O . PHE A 1 100 ? -12.261 -2.685 10.667 1.00 88.38 100 PHE A O 1
ATOM 827 N N . TYR A 1 101 ? -12.904 -0.811 9.597 1.00 88.06 101 TYR A N 1
ATOM 828 C CA . TYR A 1 101 ? -13.685 -1.479 8.559 1.00 88.06 101 TYR A CA 1
ATOM 829 C C . TYR A 1 101 ? -13.022 -1.261 7.197 1.00 88.06 101 TYR A C 1
ATOM 831 O O . TYR A 1 101 ? -12.988 -0.115 6.735 1.00 88.06 101 TYR A O 1
ATOM 839 N N . PRO A 1 102 ? -12.542 -2.320 6.524 1.00 87.50 102 PRO A N 1
ATOM 840 C CA . PRO A 1 102 ? -11.962 -2.221 5.186 1.00 87.50 102 PRO A CA 1
ATOM 841 C C . PRO A 1 102 ? -12.831 -1.470 4.172 1.00 87.50 102 PRO A C 1
ATOM 843 O O . PRO A 1 102 ? -12.316 -0.655 3.413 1.00 87.50 102 PRO A O 1
ATOM 846 N N . ASP A 1 103 ? -14.152 -1.653 4.222 1.00 87.56 103 ASP A N 1
ATOM 847 C CA . ASP A 1 103 ? -15.102 -1.009 3.300 1.00 87.56 103 ASP A CA 1
ATOM 848 C C . ASP A 1 103 ? -15.190 0.516 3.479 1.00 87.56 103 ASP A C 1
ATOM 850 O O . ASP A 1 103 ? -15.711 1.229 2.619 1.00 87.56 103 ASP A O 1
ATOM 854 N N . SER A 1 104 ? -14.671 1.040 4.596 1.00 88.06 104 SER A N 1
ATOM 855 C CA . SER A 1 104 ? -14.561 2.483 4.815 1.00 88.06 104 SER A CA 1
ATOM 856 C C . SER A 1 104 ? -13.426 3.117 4.012 1.00 88.06 104 SER A C 1
ATOM 858 O O . SER A 1 104 ? -13.423 4.340 3.869 1.00 88.06 104 SER A O 1
ATOM 860 N N . LEU A 1 105 ? -12.483 2.326 3.488 1.00 89.75 105 LEU A N 1
ATOM 861 C CA . LEU A 1 105 ? -11.338 2.838 2.747 1.00 89.75 105 LEU A CA 1
ATOM 862 C C . LEU A 1 105 ? -11.753 3.472 1.421 1.00 89.75 105 LEU A C 1
ATOM 864 O O . LEU A 1 105 ? -12.605 2.972 0.684 1.00 89.75 105 LEU A O 1
ATOM 868 N N . PHE A 1 106 ? -11.082 4.563 1.078 1.00 87.62 106 PHE A N 1
ATOM 869 C CA . PHE A 1 106 ? -11.081 5.095 -0.272 1.00 87.62 106 PHE A CA 1
ATOM 870 C C . PHE A 1 106 ? -9.651 5.323 -0.752 1.00 87.62 106 PHE A C 1
ATOM 872 O O . PHE A 1 106 ? -8.747 5.617 0.030 1.00 87.62 106 PHE A O 1
ATOM 879 N N . PHE A 1 107 ? -9.492 5.210 -2.067 1.00 86.00 107 PHE A N 1
ATOM 880 C CA . PHE A 1 107 ? -8.254 5.474 -2.779 1.00 86.00 107 PHE A CA 1
ATOM 881 C C . PHE A 1 107 ? -8.576 6.485 -3.865 1.00 86.00 107 PHE A C 1
ATOM 883 O O . PHE A 1 107 ? -9.455 6.249 -4.697 1.00 86.00 107 PHE A O 1
ATOM 890 N N . HIS A 1 108 ? -7.899 7.620 -3.830 1.00 83.88 108 HIS A N 1
ATOM 891 C CA . HIS A 1 108 ? -7.968 8.613 -4.881 1.00 83.88 108 HIS A CA 1
ATOM 892 C C . HIS A 1 108 ? -6.609 8.681 -5.568 1.00 83.88 108 HIS A C 1
ATOM 894 O O . HIS A 1 108 ? -5.601 9.043 -4.963 1.00 83.88 108 HIS A O 1
ATOM 900 N N . LEU A 1 109 ? -6.622 8.286 -6.836 1.00 78.06 109 LEU A N 1
ATOM 901 C CA . LEU A 1 109 ? -5.496 8.340 -7.749 1.00 78.06 109 LEU A CA 1
ATOM 902 C C . LEU A 1 109 ? -5.721 9.595 -8.603 1.00 78.06 109 LEU A C 1
ATOM 904 O O . LEU A 1 109 ? -6.591 9.556 -9.480 1.00 78.06 109 LEU A O 1
ATOM 908 N N . PRO A 1 110 ? -5.059 10.728 -8.313 1.00 68.19 110 PRO A N 1
ATOM 909 C CA . PRO A 1 110 ? -5.111 11.880 -9.190 1.00 68.19 110 PRO A CA 1
ATOM 910 C C . PRO A 1 110 ? -4.644 11.426 -10.571 1.00 68.19 110 PRO A C 1
ATOM 912 O O . PRO A 1 110 ? -3.526 10.942 -10.739 1.00 68.19 110 PRO A O 1
ATOM 915 N N . GLN A 1 111 ? -5.534 11.540 -11.555 1.00 59.88 111 GLN A N 1
ATOM 916 C CA . GLN A 1 111 ? -5.160 11.306 -12.941 1.00 59.88 111 GLN A CA 1
ATOM 917 C C . GLN A 1 111 ? -4.029 12.276 -13.283 1.00 59.88 111 GLN A C 1
ATOM 919 O O . GLN A 1 111 ? -4.080 13.445 -12.883 1.00 59.88 111 GLN A O 1
ATOM 924 N N . SER A 1 112 ? -3.016 11.800 -14.015 1.00 50.09 112 SER A N 1
ATOM 925 C CA . SER A 1 112 ? -2.060 12.699 -14.659 1.00 50.09 112 SER A CA 1
ATOM 926 C C . SER A 1 112 ? -2.857 13.819 -15.323 1.00 50.09 112 SER A C 1
ATOM 928 O O . SER A 1 112 ? -3.859 13.507 -15.976 1.00 50.09 112 SER A O 1
ATOM 930 N N . PRO A 1 113 ? -2.478 15.102 -15.161 1.00 48.97 113 PRO A N 1
ATOM 931 C CA . PRO A 1 113 ? -3.060 16.143 -15.981 1.00 48.97 113 PRO A CA 1
ATOM 932 C C . PRO A 1 113 ? -2.770 15.722 -17.414 1.00 48.97 113 PRO A C 1
ATOM 934 O O . PRO A 1 113 ? -1.632 15.796 -17.878 1.00 48.97 113 PRO A O 1
ATOM 937 N N . SER A 1 114 ? -3.783 15.198 -18.098 1.00 45.53 114 SER A N 1
ATOM 938 C CA . SER A 1 114 ? -3.737 15.078 -19.538 1.00 45.53 114 SER A CA 1
ATOM 939 C C . SER A 1 114 ? -3.298 16.443 -20.039 1.00 45.53 114 SER A C 1
ATOM 941 O O . SER A 1 114 ? -3.803 17.465 -19.566 1.00 45.53 114 SER A O 1
ATOM 943 N N . SER A 1 115 ? -2.339 16.457 -20.952 1.00 37.62 115 SER A N 1
ATOM 944 C CA . SER A 1 115 ? -1.957 17.593 -21.777 1.00 37.62 115 SER A CA 1
ATOM 945 C C . SER A 1 115 ? -3.158 18.083 -22.596 1.00 37.62 115 SER A C 1
ATOM 947 O O . SER A 1 115 ? -3.190 18.009 -23.816 1.00 37.62 115 SER A O 1
ATOM 949 N N . SER A 1 116 ? -4.187 18.594 -21.933 1.00 31.52 116 SER A N 1
ATOM 950 C CA . SER A 1 116 ? -5.198 19.439 -22.528 1.00 31.52 116 SER A CA 1
ATOM 951 C C . SER A 1 116 ? -4.632 20.847 -22.481 1.00 31.52 116 SER A C 1
ATOM 953 O O . SER A 1 116 ? -4.862 21.603 -21.536 1.00 31.52 116 SER A O 1
ATOM 955 N N . THR A 1 117 ? -3.862 21.197 -23.509 1.00 32.09 117 THR A N 1
ATOM 956 C CA . THR A 1 117 ? -3.855 22.567 -24.010 1.00 32.09 117 THR A CA 1
ATOM 957 C C . THR A 1 117 ? -5.312 22.969 -24.228 1.00 32.09 117 THR A C 1
ATOM 959 O O . THR A 1 117 ? -5.920 22.637 -25.241 1.00 32.09 117 THR A O 1
ATOM 962 N N . PHE A 1 118 ? -5.895 23.661 -23.251 1.00 30.16 118 PHE A N 1
ATOM 963 C CA . PHE A 1 118 ? -7.086 24.464 -23.475 1.00 30.16 118 PHE A CA 1
ATOM 964 C C . PHE A 1 118 ? -6.663 25.616 -24.392 1.00 30.16 118 PHE A C 1
ATOM 966 O O . PHE A 1 118 ? -6.114 26.617 -23.938 1.00 30.16 118 PHE A O 1
ATOM 973 N N . GLN A 1 119 ? -6.860 25.446 -25.699 1.00 27.86 119 GLN A N 1
ATOM 974 C CA . GLN A 1 119 ? -6.971 26.583 -26.604 1.00 27.86 119 GLN A CA 1
ATOM 975 C C . GLN A 1 119 ? -8.357 27.192 -26.382 1.00 27.86 119 GLN A C 1
ATOM 977 O O . GLN A 1 119 ? -9.372 26.543 -26.630 1.00 27.86 119 GLN A O 1
ATOM 982 N N . PHE A 1 120 ? -8.396 28.421 -25.871 1.00 32.53 120 PHE A N 1
ATOM 983 C CA . PHE A 1 120 ? -9.570 29.267 -26.040 1.00 32.53 120 PHE A CA 1
ATOM 984 C C . PHE A 1 120 ? -9.544 29.797 -27.475 1.00 32.53 120 PHE A C 1
ATOM 986 O O . PHE A 1 120 ? -8.522 30.334 -27.906 1.00 32.53 120 PHE A O 1
ATOM 993 N N . ASN A 1 121 ? -10.648 29.577 -28.193 1.00 33.12 121 ASN A N 1
ATOM 994 C CA . ASN A 1 121 ? -10.962 30.278 -29.440 1.00 33.12 121 ASN A CA 1
ATOM 995 C C . ASN A 1 121 ? -11.016 31.790 -29.217 1.00 33.12 121 ASN A C 1
ATOM 997 O O . ASN A 1 121 ? -11.539 32.194 -28.151 1.00 33.12 121 ASN A O 1
#

Secondary structure (DSSP, 8-state):
-EEEEEEETTEEEEEEEGGGGGG-SSEEEEEESSS---EEEEEEEEE-TTSPBPB-TTS-B-EEEEE-BTTBEEEE---SS----SEEEEEEEEPTT----GGGEEEE-------------

Organism: NCBI:txid433720

Foldseek 3Di:
DKDDWDDDPQKIKIKFFPVCLQLQAFKKWKAFQDPDTFFAKKKKWFAAPVRDTDADPVRHTPMWMFGDDPGTTMTTPDDPDRDDGGMMMMMTRGHPPDPDDPVRMDMDRPRDPPPPPPDDD

Radius of gyration: 15.72 Å; chains: 1; bounding box: 37×43×49 Å

Sequence (121 aa):
MISDSQLENNVYQLQFTSRINDLFHRQILIGQRNNMNQIINVQICFYDEDGEIIRDILGNPKEYTSNRHNLGHVLDISSEEELVFSYAKCRLQLQPNSNFYPDSLFFHLPQSPSSSTFQFN